Protein AF-A0A0T2YCS6-F1 (afdb_monomer_lite)

Radius of gyration: 12.99 Å; chains: 1; bounding box: 31×20×40 Å

Structure (mmCIF, N/CA/C/O backbone):
data_AF-A0A0T2YCS6-F1
#
_entry.id   AF-A0A0T2YCS6-F1
#
loop_
_atom_site.group_PDB
_atom_site.id
_atom_site.type_symbol
_atom_site.label_atom_id
_atom_site.label_alt_id
_atom_site.label_comp_id
_atom_site.label_asym_id
_atom_site.label_entity_id
_atom_site.label_seq_id
_atom_site.pdbx_PDB_ins_code
_atom_site.Cartn_x
_atom_site.Cartn_y
_atom_site.Cartn_z
_atom_site.occupancy
_atom_site.B_iso_or_equiv
_atom_site.auth_seq_id
_atom_site.auth_comp_id
_atom_site.auth_asym_id
_atom_site.auth_atom_id
_atom_site.pdbx_PDB_model_num
ATOM 1 N N . MET A 1 1 ? -5.803 6.495 2.763 1.00 90.25 1 MET A N 1
ATOM 2 C CA . MET A 1 1 ? -4.821 6.097 1.732 1.00 90.25 1 MET A CA 1
ATOM 3 C C . MET A 1 1 ? -4.359 7.340 0.992 1.00 90.25 1 MET A C 1
ATOM 5 O O . MET A 1 1 ? -5.194 8.193 0.722 1.00 90.25 1 MET A O 1
ATOM 9 N N . TRP A 1 2 ? -3.066 7.467 0.710 1.00 92.94 2 TRP A N 1
ATOM 10 C CA . TRP A 1 2 ? -2.496 8.595 -0.031 1.00 92.94 2 TRP A CA 1
ATOM 11 C C . TRP A 1 2 ? -1.294 8.149 -0.861 1.00 92.94 2 TRP A C 1
ATOM 13 O O . TRP A 1 2 ? -0.674 7.125 -0.574 1.00 92.94 2 TRP A O 1
ATOM 23 N N . THR A 1 3 ? -0.954 8.932 -1.882 1.00 92.25 3 THR A N 1
ATOM 24 C CA . THR A 1 3 ? 0.287 8.757 -2.640 1.00 92.25 3 THR A CA 1
ATOM 25 C C . THR A 1 3 ? 1.342 9.742 -2.152 1.00 92.25 3 THR A C 1
ATOM 27 O O . THR A 1 3 ? 1.080 10.944 -2.118 1.00 92.25 3 THR A O 1
ATOM 30 N N . LEU A 1 4 ? 2.532 9.256 -1.813 1.00 91.19 4 LEU A N 1
ATOM 31 C CA . LEU A 1 4 ? 3.701 10.079 -1.504 1.00 91.19 4 LEU A CA 1
ATOM 32 C C . LEU A 1 4 ? 4.606 10.139 -2.740 1.00 91.19 4 LEU A C 1
ATOM 34 O O . LEU A 1 4 ? 4.930 9.095 -3.307 1.00 91.19 4 LEU A O 1
ATOM 38 N N . ARG A 1 5 ? 5.002 11.345 -3.161 1.00 89.44 5 ARG A N 1
ATOM 39 C CA . ARG A 1 5 ? 5.901 11.566 -4.304 1.00 89.44 5 ARG A CA 1
ATOM 40 C C . ARG A 1 5 ? 7.300 11.937 -3.813 1.00 89.44 5 ARG A C 1
ATOM 42 O O . ARG A 1 5 ? 7.422 12.855 -3.008 1.00 89.44 5 ARG A O 1
ATOM 49 N N . ASP A 1 6 ? 8.314 11.257 -4.339 1.00 85.56 6 ASP A N 1
ATOM 50 C CA . ASP A 1 6 ? 9.735 11.562 -4.152 1.00 85.56 6 ASP A CA 1
ATOM 51 C C . ASP A 1 6 ? 10.421 11.557 -5.528 1.00 85.56 6 ASP A C 1
ATOM 53 O O . ASP A 1 6 ? 10.496 10.525 -6.200 1.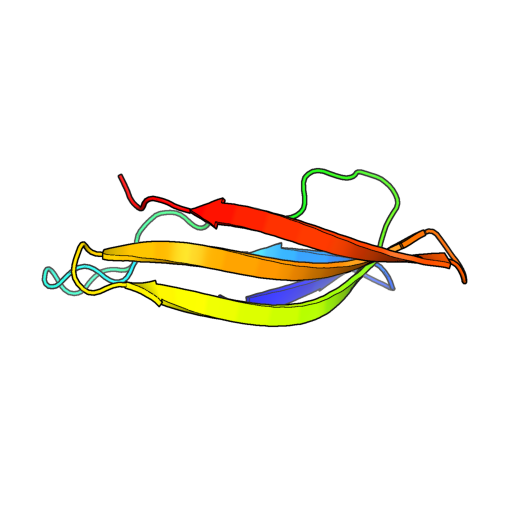00 85.56 6 ASP A O 1
ATOM 57 N N . GLY A 1 7 ? 10.804 12.737 -6.021 1.00 86.00 7 GLY A N 1
ATOM 58 C CA . GLY A 1 7 ? 11.145 12.920 -7.434 1.00 86.00 7 GLY A CA 1
ATOM 59 C C . GLY A 1 7 ? 9.990 12.485 -8.348 1.00 86.00 7 GLY A C 1
ATOM 60 O O . GLY A 1 7 ? 8.865 12.976 -8.212 1.00 86.00 7 GLY A O 1
ATOM 61 N N . ASP A 1 8 ? 10.257 11.548 -9.263 1.00 82.81 8 ASP A N 1
ATOM 62 C CA . ASP A 1 8 ? 9.252 10.923 -10.142 1.00 82.81 8 ASP A CA 1
ATOM 63 C C . ASP A 1 8 ? 8.658 9.619 -9.600 1.00 82.81 8 ASP A C 1
ATOM 65 O O . ASP A 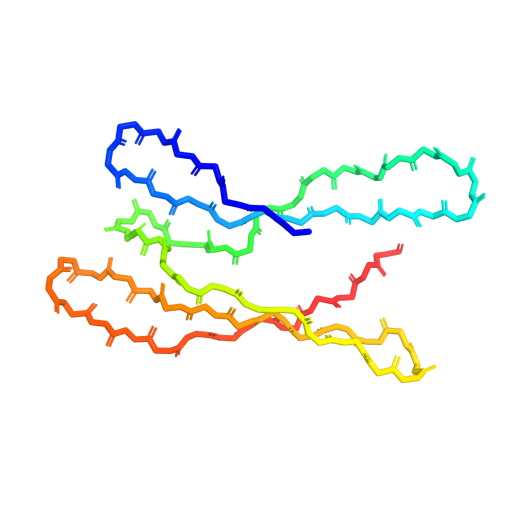1 8 ? 7.654 9.112 -10.123 1.00 82.81 8 ASP A O 1
ATOM 69 N N . ALA A 1 9 ? 9.216 9.099 -8.508 1.00 84.94 9 ALA A N 1
ATOM 70 C CA . ALA A 1 9 ? 8.663 7.944 -7.833 1.00 84.94 9 ALA A CA 1
ATOM 71 C C . ALA A 1 9 ? 7.407 8.348 -7.049 1.00 84.94 9 ALA A C 1
ATOM 73 O O . ALA A 1 9 ? 7.385 9.342 -6.319 1.00 84.94 9 ALA A O 1
ATOM 74 N N . ARG A 1 10 ? 6.341 7.558 -7.186 1.00 90.25 10 ARG A N 1
ATOM 75 C CA . ARG A 1 10 ? 5.136 7.644 -6.356 1.00 90.25 10 ARG A CA 1
ATOM 76 C C . ARG A 1 10 ? 4.965 6.341 -5.601 1.00 90.25 10 ARG A C 1
ATOM 78 O O . ARG A 1 10 ? 4.964 5.277 -6.209 1.00 90.25 10 ARG A O 1
ATOM 85 N N . THR A 1 11 ? 4.763 6.449 -4.297 1.00 92.12 11 THR A N 1
ATOM 86 C CA . THR A 1 11 ? 4.520 5.329 -3.386 1.00 92.12 11 THR A CA 1
ATOM 87 C C . THR A 1 11 ? 3.119 5.441 -2.797 1.00 92.12 11 THR A C 1
ATOM 89 O O . THR A 1 11 ? 2.600 6.545 -2.629 1.00 92.12 11 THR A O 1
ATOM 92 N N . LEU A 1 12 ? 2.479 4.315 -2.504 1.00 93.75 12 LEU A N 1
ATOM 93 C CA . LEU A 1 12 ? 1.129 4.229 -1.967 1.00 93.75 12 LEU A CA 1
ATOM 94 C C . LEU A 1 12 ? 1.182 3.885 -0.488 1.00 93.75 12 LEU A C 1
ATOM 96 O O . LEU A 1 12 ? 1.733 2.861 -0.088 1.00 93.75 12 LEU A O 1
ATOM 100 N N . TRP A 1 13 ? 0.547 4.718 0.318 1.00 93.00 13 TRP A N 1
ATOM 101 C CA . TRP A 1 13 ? 0.539 4.588 1.763 1.00 93.00 13 TRP A CA 1
ATOM 102 C C . TRP A 1 13 ? -0.881 4.542 2.298 1.00 93.00 13 TRP A C 1
ATOM 104 O O . TRP A 1 13 ? -1.817 5.129 1.746 1.00 93.00 13 TRP A O 1
ATOM 114 N N . THR A 1 14 ? -1.047 3.853 3.416 1.00 91.50 14 THR A N 1
ATOM 115 C CA . THR A 1 14 ? -2.292 3.842 4.170 1.00 91.50 14 THR A CA 1
ATOM 116 C C . THR A 1 14 ? -2.020 3.938 5.663 1.00 91.50 14 THR A C 1
ATOM 118 O O . THR A 1 14 ? -0.929 3.626 6.130 1.00 91.50 14 THR A O 1
ATOM 121 N N . THR A 1 15 ? -3.017 4.382 6.415 1.00 90.56 15 THR A N 1
ATOM 122 C CA . THR A 1 15 ? -3.033 4.308 7.874 1.00 90.56 15 THR A CA 1
ATOM 123 C C . THR A 1 15 ? -4.458 4.043 8.331 1.00 90.56 15 THR A C 1
ATOM 125 O O . THR A 1 15 ? -5.410 4.372 7.614 1.00 90.56 15 THR A O 1
ATOM 128 N N . GLN A 1 16 ? -4.596 3.455 9.513 1.00 85.94 16 GLN A N 1
ATOM 129 C CA . GLN A 1 16 ? -5.888 3.313 10.162 1.00 85.94 16 GLN A CA 1
ATOM 130 C C . GLN A 1 16 ? -6.284 4.598 10.882 1.00 85.94 16 GLN A C 1
ATOM 132 O O . GLN A 1 16 ? -5.433 5.291 11.440 1.00 85.94 16 GLN A O 1
ATOM 137 N N . TRP A 1 17 ? -7.586 4.870 10.907 1.00 85.12 17 TRP A N 1
ATOM 138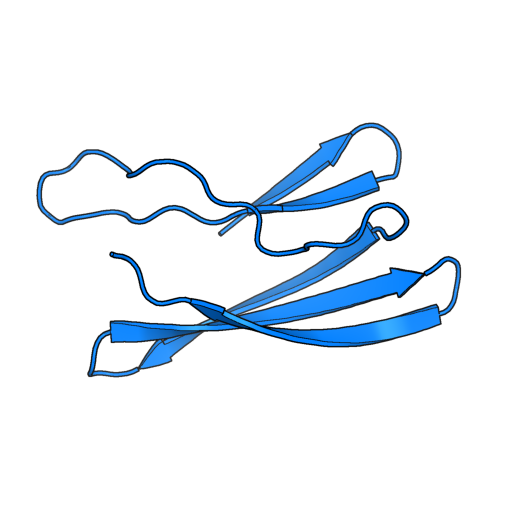 C CA . TRP A 1 17 ? -8.175 5.922 11.725 1.00 85.12 17 TRP A CA 1
ATOM 139 C C . TRP A 1 17 ? -9.130 5.293 12.746 1.00 85.12 17 TRP A C 1
ATOM 141 O O . TRP A 1 17 ? -10.321 5.147 12.472 1.00 85.12 17 TRP A O 1
ATOM 151 N N . PRO A 1 18 ? -8.614 4.830 13.895 1.00 81.06 18 PRO A N 1
ATOM 152 C CA . PRO A 1 18 ? -9.435 4.218 14.926 1.00 81.06 18 PRO A CA 1
ATOM 153 C C . PRO A 1 18 ? -10.352 5.249 15.592 1.00 81.06 18 PRO A C 1
ATOM 155 O O . PRO A 1 18 ? -10.062 6.447 15.639 1.00 81.06 18 PRO A O 1
ATOM 158 N N . ALA A 1 19 ? -11.439 4.759 16.192 1.00 84.50 19 ALA A N 1
ATOM 159 C CA . ALA A 1 19 ? -12.380 5.582 16.955 1.00 84.50 19 ALA A CA 1
ATOM 160 C C . ALA A 1 19 ? -11.739 6.275 18.175 1.00 84.50 19 ALA A C 1
ATOM 162 O O . ALA A 1 19 ? -12.282 7.255 18.674 1.00 84.50 19 ALA A O 1
ATOM 163 N N . SER A 1 20 ? -10.570 5.807 18.632 1.00 86.62 20 SER A N 1
ATOM 164 C CA . SER A 1 20 ? -9.767 6.461 19.676 1.00 86.62 20 SER A CA 1
ATOM 165 C C . SER A 1 20 ? -9.202 7.826 19.256 1.00 86.62 20 SER A C 1
ATOM 167 O O . SER A 1 20 ? -8.704 8.559 20.106 1.00 86.62 20 SER A O 1
ATOM 169 N N . GLY A 1 21 ? -9.289 8.187 17.970 1.00 88.56 21 GLY A N 1
ATOM 170 C CA . GLY A 1 21 ? -9.052 9.546 17.477 1.00 88.56 21 GLY A CA 1
ATOM 171 C C . GLY A 1 21 ? -7.629 9.843 17.001 1.00 88.56 21 GLY A C 1
ATOM 172 O O . GLY A 1 21 ? -7.405 10.915 16.445 1.00 88.56 21 GLY A O 1
ATOM 173 N N . ALA A 1 22 ? -6.684 8.913 17.156 1.00 88.31 22 ALA A N 1
ATOM 174 C CA . ALA A 1 22 ? -5.315 9.067 16.663 1.00 88.31 22 ALA A CA 1
ATOM 175 C C . ALA A 1 22 ? -5.033 8.095 15.506 1.00 88.31 22 ALA A C 1
ATOM 177 O O . ALA A 1 22 ? -5.293 6.901 15.664 1.00 88.31 22 ALA A O 1
ATOM 178 N N . PRO A 1 23 ? -4.485 8.558 14.365 1.00 88.00 23 PRO A N 1
ATOM 179 C CA . PRO A 1 23 ? -4.133 7.667 13.270 1.00 88.00 23 PRO A CA 1
ATOM 180 C C . PRO A 1 23 ? -3.032 6.687 13.687 1.00 88.00 23 PRO A C 1
ATOM 182 O O . PRO A 1 23 ? -2.129 7.021 14.456 1.00 88.00 23 PRO A O 1
ATOM 185 N N . GLY A 1 24 ? -3.098 5.470 13.150 1.00 86.56 24 GLY A N 1
ATOM 186 C CA . GLY A 1 24 ? -2.062 4.462 13.352 1.00 86.56 24 GLY A CA 1
ATOM 187 C C . GLY A 1 24 ? -0.759 4.784 12.614 1.00 86.56 24 GLY A C 1
ATOM 188 O O . GLY A 1 24 ? -0.613 5.804 11.933 1.00 86.56 24 GLY A O 1
ATOM 189 N N . ILE A 1 25 ? 0.197 3.859 12.702 1.00 89.56 25 ILE A N 1
ATOM 190 C CA . ILE A 1 25 ? 1.449 3.944 11.944 1.00 89.56 25 ILE 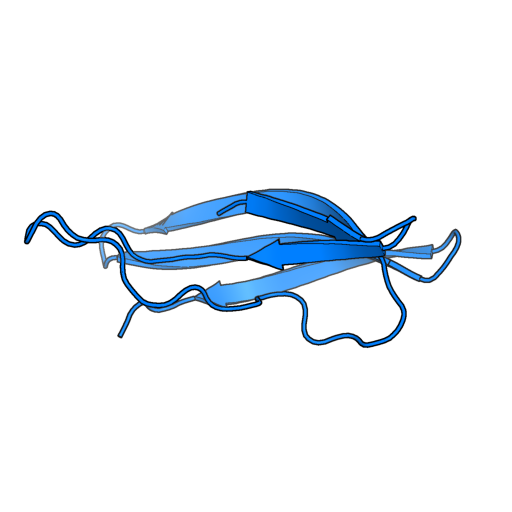A CA 1
ATOM 191 C C . ILE A 1 25 ? 1.145 3.806 10.447 1.00 89.56 25 ILE A C 1
ATOM 193 O O . ILE A 1 25 ? 0.443 2.884 10.027 1.00 89.56 25 ILE A O 1
ATOM 197 N N . ALA A 1 26 ? 1.700 4.713 9.642 1.00 90.94 26 ALA A N 1
ATOM 198 C CA . ALA A 1 26 ? 1.601 4.650 8.192 1.00 90.94 26 ALA A CA 1
ATOM 199 C C . ALA A 1 26 ? 2.301 3.398 7.646 1.00 90.94 26 ALA A C 1
ATOM 201 O O . ALA A 1 26 ? 3.432 3.082 8.013 1.00 90.94 26 ALA A O 1
ATOM 202 N N . GLN A 1 27 ? 1.639 2.703 6.729 1.00 90.12 27 GLN A N 1
ATOM 203 C CA . GLN A 1 27 ? 2.145 1.501 6.085 1.00 90.12 27 GLN A CA 1
ATOM 204 C C . GLN A 1 27 ? 2.195 1.693 4.574 1.00 90.12 27 GLN A C 1
ATOM 206 O O . GLN A 1 27 ? 1.215 2.118 3.956 1.00 90.12 27 GLN A O 1
ATOM 211 N N . ARG A 1 28 ? 3.333 1.336 3.978 1.00 91.44 28 ARG A N 1
ATOM 212 C CA . ARG A 1 28 ? 3.503 1.307 2.526 1.00 91.44 28 ARG A CA 1
ATOM 213 C C . ARG A 1 28 ? 2.809 0.073 1.943 1.00 91.44 28 ARG A C 1
ATOM 215 O O . ARG A 1 28 ? 2.935 -1.036 2.473 1.00 91.44 28 ARG A O 1
ATOM 222 N N . LEU A 1 29 ? 2.041 0.278 0.877 1.00 91.38 29 LEU A N 1
ATOM 223 C CA . LEU A 1 29 ? 1.278 -0.755 0.178 1.00 91.38 29 LEU A CA 1
ATOM 224 C C . LEU A 1 29 ? 1.991 -1.263 -1.075 1.00 91.38 29 LEU A C 1
ATOM 226 O O . LEU A 1 29 ? 1.934 -2.461 -1.346 1.00 91.38 29 LEU A O 1
ATOM 230 N N . ASP A 1 30 ? 2.684 -0.384 -1.795 1.00 86.94 30 ASP A N 1
ATOM 231 C CA . ASP A 1 30 ? 3.498 -0.742 -2.951 1.00 86.94 30 ASP A CA 1
ATOM 232 C C . ASP A 1 30 ? 4.875 -1.242 -2.478 1.00 86.94 30 ASP A C 1
ATOM 234 O O . ASP A 1 30 ? 5.717 -0.491 -1.999 1.00 86.94 30 ASP A O 1
ATOM 238 N N . ASN A 1 31 ? 5.123 -2.544 -2.565 1.00 79.38 31 ASN A N 1
ATOM 239 C CA . ASN A 1 31 ? 6.369 -3.160 -2.097 1.00 79.38 31 ASN A CA 1
ATOM 240 C C . ASN A 1 31 ? 7.441 -3.295 -3.197 1.00 79.38 31 ASN A C 1
ATOM 242 O O . ASN A 1 31 ? 8.339 -4.124 -3.068 1.00 79.38 31 ASN A O 1
ATOM 246 N N . SER A 1 32 ? 7.376 -2.494 -4.267 1.00 71.38 32 SER A N 1
ATOM 247 C CA . SER A 1 32 ? 8.395 -2.512 -5.327 1.00 71.38 32 SER A CA 1
ATOM 248 C C . SER A 1 32 ? 9.451 -1.424 -5.140 1.00 71.38 32 SER A C 1
ATOM 250 O O . SER A 1 32 ? 9.144 -0.309 -4.705 1.00 71.38 32 SER A O 1
ATOM 252 N N . ALA A 1 33 ? 10.678 -1.726 -5.556 1.00 67.00 33 ALA A N 1
ATOM 253 C CA . ALA A 1 33 ? 11.796 -0.792 -5.512 1.00 67.00 33 ALA A CA 1
ATOM 254 C C . ALA A 1 33 ? 11.897 0.139 -6.738 1.00 67.00 33 ALA A C 1
ATOM 256 O O . ALA A 1 33 ? 12.602 1.139 -6.660 1.00 67.00 33 ALA A O 1
ATOM 257 N N . SER A 1 34 ? 11.235 -0.170 -7.859 1.00 66.50 34 SER A N 1
ATOM 258 C CA . SER A 1 34 ? 11.553 0.432 -9.169 1.00 66.50 34 SER A CA 1
ATOM 259 C C . SER A 1 34 ? 10.358 0.976 -9.954 1.00 66.50 34 SER A C 1
ATOM 261 O O . SER A 1 34 ? 10.505 1.284 -11.134 1.00 66.50 34 SER A O 1
ATOM 263 N N . ALA A 1 35 ? 9.179 1.070 -9.345 1.00 71.12 35 ALA A N 1
ATOM 264 C CA . ALA A 1 35 ? 7.961 1.471 -10.040 1.00 71.12 35 ALA A CA 1
ATOM 265 C C . ALA A 1 35 ? 7.252 2.638 -9.355 1.00 71.12 35 ALA A C 1
ATOM 267 O O . ALA A 1 35 ? 7.431 2.894 -8.164 1.00 71.12 35 ALA A O 1
ATOM 268 N N . SER A 1 36 ? 6.420 3.327 -10.135 1.00 85.56 36 SER A N 1
ATOM 269 C CA . SER A 1 36 ? 5.608 4.454 -9.682 1.00 85.56 36 SER A CA 1
ATOM 270 C C . SER A 1 36 ? 4.141 4.039 -9.601 1.00 85.56 36 SER A C 1
ATOM 272 O O . SER A 1 36 ? 3.637 3.324 -10.467 1.00 85.56 36 SER A O 1
ATOM 274 N N . VAL A 1 37 ? 3.445 4.474 -8.556 1.00 91.94 37 VAL A N 1
ATOM 275 C CA . VAL A 1 37 ? 2.002 4.265 -8.414 1.00 91.94 37 VAL A CA 1
ATOM 276 C C . VAL A 1 37 ? 1.227 5.354 -9.160 1.00 91.94 37 VAL A C 1
ATOM 278 O O . VAL A 1 37 ? 1.455 6.548 -8.951 1.00 91.94 37 VAL A O 1
ATOM 281 N N . SER A 1 38 ? 0.254 4.951 -9.971 1.00 90.31 38 SER A N 1
ATOM 282 C CA . SER A 1 38 ? -0.817 5.811 -10.486 1.00 90.31 38 SER A CA 1
ATOM 283 C C . SER A 1 38 ? -2.183 5.225 -10.126 1.00 90.31 38 SER A C 1
ATOM 285 O O . SER A 1 38 ? -2.277 4.051 -9.781 1.00 90.31 38 SER A O 1
ATOM 287 N N . GLU A 1 39 ? -3.219 6.072 -10.153 1.00 92.00 39 GLU A N 1
ATOM 288 C CA . GLU A 1 39 ? -4.638 5.690 -10.035 1.00 92.00 39 GLU A CA 1
ATOM 289 C C . GLU A 1 39 ? -4.923 4.608 -8.980 1.00 92.00 39 GLU A C 1
ATOM 291 O O . GLU A 1 39 ? -4.967 3.414 -9.275 1.00 92.00 39 GLU A O 1
ATOM 296 N N . SER A 1 40 ? -5.115 5.025 -7.728 1.00 94.12 40 SER A N 1
ATOM 297 C CA . SER A 1 40 ? -5.382 4.108 -6.621 1.00 94.12 40 SER A CA 1
ATOM 298 C C . SER A 1 40 ? -6.802 4.241 -6.078 1.00 94.12 40 SER A C 1
ATOM 300 O O . SER A 1 40 ? -7.378 5.328 -6.035 1.00 94.12 40 SER A O 1
ATOM 302 N N . ALA A 1 41 ? -7.353 3.118 -5.619 1.00 94.81 41 ALA A N 1
ATOM 303 C CA . ALA A 1 41 ? -8.638 3.056 -4.934 1.00 94.81 41 ALA A CA 1
ATOM 304 C C . ALA A 1 41 ? -8.584 2.089 -3.742 1.00 94.81 41 ALA A C 1
ATOM 306 O O . ALA A 1 41 ? -7.768 1.167 -3.698 1.00 94.81 41 ALA A O 1
ATOM 307 N N . LEU A 1 42 ? -9.456 2.320 -2.762 1.00 92.81 42 LEU A N 1
ATOM 308 C CA . LEU A 1 42 ? -9.608 1.491 -1.570 1.00 92.81 42 LEU A CA 1
ATOM 309 C C . LEU A 1 42 ? -11.094 1.187 -1.376 1.00 92.81 42 LEU A C 1
ATOM 311 O O . LEU A 1 42 ? -11.891 2.112 -1.228 1.00 92.81 42 LEU A O 1
ATOM 315 N N . GLY A 1 43 ? -11.452 -0.093 -1.366 1.00 93.00 43 GLY A N 1
ATOM 316 C CA . GLY A 1 43 ? -12.778 -0.564 -0.961 1.00 93.00 43 GLY A CA 1
ATOM 317 C C . GLY A 1 43 ? -12.713 -1.215 0.416 1.00 93.00 43 GLY A C 1
ATOM 318 O O . GLY A 1 43 ? -11.700 -1.835 0.737 1.00 93.00 43 GLY A O 1
ATOM 319 N N . VAL A 1 44 ? -13.773 -1.078 1.214 1.00 90.06 44 VAL A N 1
ATOM 320 C CA . VAL A 1 44 ? -13.914 -1.723 2.529 1.00 90.06 44 VAL A CA 1
ATOM 321 C C . VAL A 1 44 ? -15.265 -2.432 2.585 1.00 90.06 44 VAL A C 1
ATOM 323 O O . VAL A 1 44 ? -16.276 -1.837 2.211 1.00 90.06 44 VAL A O 1
ATOM 326 N N . ASP A 1 45 ? -15.286 -3.692 3.014 1.00 90.81 45 ASP A N 1
ATOM 327 C CA . ASP A 1 45 ? -16.524 -4.451 3.211 1.00 90.81 45 ASP A CA 1
ATOM 328 C C . ASP A 1 45 ? -17.152 -4.215 4.600 1.00 90.81 45 ASP A C 1
ATOM 330 O O . ASP A 1 45 ? -16.605 -3.523 5.462 1.00 90.81 45 ASP A O 1
ATOM 334 N N . ALA A 1 46 ? -18.327 -4.806 4.835 1.00 88.56 46 ALA A N 1
ATOM 335 C CA . ALA A 1 46 ? -19.048 -4.676 6.103 1.00 88.56 46 ALA A CA 1
ATOM 336 C C . ALA A 1 46 ? -18.324 -5.335 7.296 1.00 88.56 46 ALA A C 1
ATOM 338 O O . ALA A 1 46 ? -18.648 -5.046 8.446 1.00 88.56 46 ALA A O 1
ATOM 339 N N . GLN A 1 47 ? -17.352 -6.215 7.039 1.00 87.69 47 GLN A N 1
ATOM 340 C CA . GLN A 1 47 ? -16.509 -6.865 8.042 1.00 87.69 47 GLN A CA 1
ATOM 341 C C . GLN A 1 47 ? -15.200 -6.090 8.280 1.00 87.69 47 GLN A C 1
ATOM 343 O O . GLN A 1 47 ? -14.301 -6.585 8.968 1.00 87.69 47 GLN A O 1
ATOM 348 N N . GLY A 1 48 ? -15.065 -4.891 7.702 1.00 84.25 48 GLY A N 1
ATOM 349 C CA . GLY A 1 48 ? -13.879 -4.048 7.827 1.00 84.25 48 GLY A CA 1
ATOM 350 C C . GLY A 1 48 ? -12.660 -4.578 7.068 1.00 84.25 48 GLY A C 1
ATOM 351 O O . GLY A 1 48 ? -11.544 -4.132 7.332 1.00 84.25 48 GLY A O 1
ATOM 352 N N . GLN A 1 49 ? -12.830 -5.534 6.149 1.00 87.12 49 GLN A N 1
ATOM 353 C CA . GLN A 1 49 ? -11.746 -5.972 5.274 1.00 87.12 49 GLN A CA 1
ATOM 354 C C . GLN A 1 49 ? -11.580 -4.954 4.159 1.00 87.12 49 GLN A C 1
ATOM 356 O O . GLN A 1 49 ? -12.550 -4.605 3.486 1.00 87.12 49 GLN A O 1
ATOM 361 N N . ALA A 1 50 ? -10.351 -4.489 3.945 1.00 90.38 50 ALA A N 1
ATOM 362 C CA . ALA A 1 50 ? -10.067 -3.547 2.882 1.00 90.38 50 ALA A CA 1
ATOM 363 C C . ALA A 1 50 ? -9.279 -4.202 1.744 1.00 90.38 50 ALA A C 1
ATOM 365 O O . ALA A 1 50 ? -8.381 -5.019 1.964 1.00 90.38 50 ALA A O 1
ATOM 366 N N . LEU A 1 51 ? -9.581 -3.795 0.514 1.00 93.44 51 LEU A N 1
ATOM 367 C CA . LEU A 1 51 ? -8.790 -4.113 -0.668 1.00 93.44 51 LEU A CA 1
ATOM 368 C C . LEU A 1 51 ? -8.313 -2.810 -1.298 1.00 93.44 51 LEU A C 1
ATOM 370 O O . LEU A 1 51 ? -9.121 -1.993 -1.747 1.00 93.44 51 LEU A O 1
ATOM 374 N N . ALA A 1 52 ? -6.997 -2.623 -1.323 1.00 94.12 52 ALA A N 1
ATOM 375 C CA . ALA A 1 52 ? -6.373 -1.547 -2.073 1.00 94.12 52 ALA A CA 1
ATOM 376 C C . ALA A 1 52 ? -6.040 -2.043 -3.478 1.00 94.12 52 ALA A C 1
ATOM 378 O O . ALA A 1 52 ? -5.466 -3.124 -3.628 1.00 94.12 52 ALA A O 1
ATOM 379 N N . VAL A 1 53 ? -6.354 -1.238 -4.487 1.00 95.38 53 VAL A N 1
ATOM 380 C CA . VAL A 1 53 ? -5.968 -1.465 -5.881 1.00 95.38 53 VAL A CA 1
ATOM 381 C C . VAL A 1 53 ? -5.234 -0.246 -6.410 1.00 95.38 53 VAL A C 1
ATOM 383 O O . VAL A 1 53 ? -5.517 0.882 -6.000 1.00 95.38 53 VAL A O 1
ATOM 386 N N . TRP A 1 54 ? -4.269 -0.467 -7.293 1.00 95.38 54 TRP A N 1
ATOM 387 C CA . TRP A 1 54 ? -3.531 0.613 -7.934 1.00 95.38 54 TRP A CA 1
ATOM 388 C C . TRP A 1 54 ? -2.911 0.169 -9.252 1.00 95.38 54 TRP A C 1
ATOM 390 O O . TRP A 1 54 ? -2.704 -1.025 -9.489 1.00 95.38 54 TRP A O 1
ATOM 400 N N . ILE A 1 55 ? -2.571 1.144 -10.090 1.00 94.31 55 ILE A N 1
ATOM 401 C CA . ILE A 1 55 ? -1.759 0.913 -11.275 1.00 94.31 55 ILE A CA 1
ATOM 402 C C . ILE A 1 55 ? -0.283 1.038 -10.900 1.00 94.31 55 ILE A C 1
ATOM 404 O O . ILE A 1 55 ? 0.182 2.034 -10.344 1.00 94.31 55 ILE A O 1
ATOM 408 N N . HIS A 1 56 ? 0.456 -0.022 -11.191 1.00 92.19 56 HIS A N 1
ATOM 409 C CA . HIS A 1 56 ? 1.889 -0.123 -11.026 1.00 92.19 56 HIS A CA 1
ATOM 410 C C . HIS A 1 56 ? 2.586 0.152 -12.353 1.00 92.19 56 HIS A C 1
ATOM 412 O O . HIS A 1 56 ? 2.387 -0.594 -13.315 1.00 92.19 56 HIS A O 1
ATOM 418 N N . MET A 1 57 ? 3.390 1.210 -12.396 1.00 89.62 57 MET A N 1
ATOM 419 C CA . MET A 1 57 ? 4.091 1.645 -13.600 1.00 89.62 57 MET A CA 1
ATOM 420 C C . MET A 1 57 ? 5.562 1.230 -13.551 1.00 89.62 57 MET A C 1
ATOM 422 O O . MET A 1 57 ? 6.342 1.791 -12.781 1.00 89.62 57 MET A O 1
ATOM 426 N N . GLU A 1 58 ? 5.945 0.279 -14.399 1.00 86.19 58 GLU A N 1
ATOM 427 C CA . GLU A 1 58 ? 7.334 -0.131 -14.646 1.00 86.19 58 GLU A CA 1
ATOM 428 C C . GLU A 1 58 ? 7.806 0.496 -15.972 1.00 86.19 58 GLU A C 1
ATOM 430 O O . GLU A 1 58 ? 7.744 -0.131 -17.034 1.00 86.19 58 GLU A O 1
ATOM 435 N N . GLY A 1 59 ? 8.209 1.771 -15.933 1.00 83.62 59 GLY A N 1
ATOM 436 C CA . GLY A 1 59 ? 8.391 2.576 -17.149 1.00 83.62 59 GLY A CA 1
ATOM 437 C C . GLY A 1 59 ? 7.044 2.822 -17.837 1.00 83.62 59 GLY A C 1
ATOM 438 O O . GLY A 1 59 ? 6.096 3.255 -17.186 1.00 83.62 59 GLY A O 1
ATOM 439 N N . ASP A 1 60 ? 6.933 2.479 -19.123 1.00 86.00 60 ASP A N 1
ATOM 440 C CA . ASP A 1 60 ? 5.690 2.625 -19.906 1.00 86.00 60 ASP A CA 1
ATOM 441 C C . ASP A 1 60 ? 4.697 1.466 -19.702 1.00 86.00 60 ASP A C 1
ATOM 443 O O . ASP A 1 60 ? 3.608 1.444 -20.279 1.00 86.00 60 ASP A O 1
ATOM 447 N N . ARG A 1 61 ? 5.061 0.458 -18.900 1.00 90.06 61 ARG A N 1
ATOM 448 C CA . ARG A 1 61 ? 4.210 -0.707 -18.642 1.00 90.06 61 ARG A CA 1
ATOM 449 C C . ARG A 1 61 ? 3.342 -0.490 -17.412 1.00 90.06 61 ARG A C 1
ATOM 451 O O . ARG A 1 61 ? 3.849 -0.467 -16.294 1.00 90.06 61 ARG A O 1
ATOM 458 N N . ALA A 1 62 ? 2.032 -0.440 -17.632 1.00 92.19 62 ALA A N 1
ATOM 459 C CA . ALA A 1 62 ? 1.022 -0.440 -16.582 1.00 92.19 62 ALA A CA 1
ATOM 460 C C . ALA A 1 62 ? 0.613 -1.870 -16.196 1.00 92.19 62 ALA A C 1
ATOM 462 O O . ALA A 1 62 ? 0.315 -2.702 -17.057 1.00 92.19 62 ALA A O 1
ATOM 463 N N . ARG A 1 63 ? 0.546 -2.152 -14.894 1.00 92.19 63 ARG A N 1
ATOM 464 C CA . ARG A 1 63 ? -0.035 -3.382 -14.339 1.00 92.19 63 ARG A CA 1
ATOM 465 C C . ARG A 1 63 ? -1.046 -3.038 -13.256 1.00 92.19 63 ARG A C 1
ATOM 467 O O . ARG A 1 63 ? -0.753 -2.218 -12.395 1.00 92.19 63 ARG A O 1
ATOM 474 N N . LEU A 1 64 ? -2.197 -3.706 -13.248 1.00 94.12 64 LEU A N 1
ATOM 475 C CA . LEU A 1 64 ? -3.140 -3.615 -12.133 1.00 94.12 64 LEU A CA 1
ATOM 476 C C . LEU A 1 64 ? -2.651 -4.496 -10.983 1.00 94.12 64 LEU A C 1
ATOM 478 O O . LEU A 1 64 ? -2.449 -5.696 -11.160 1.00 94.12 64 LEU A O 1
ATOM 482 N N . TRP A 1 65 ? -2.448 -3.892 -9.819 1.00 94.56 65 TRP A N 1
ATOM 483 C CA . TRP A 1 65 ? -2.055 -4.579 -8.595 1.00 94.56 65 TRP A CA 1
ATOM 484 C C . TRP A 1 65 ? -3.155 -4.443 -7.550 1.00 94.56 65 TRP A C 1
ATOM 486 O O . TRP A 1 65 ? -3.924 -3.480 -7.547 1.00 94.56 65 TRP A O 1
ATOM 496 N N . ALA A 1 66 ? -3.209 -5.417 -6.647 1.00 93.38 66 ALA A N 1
ATOM 497 C CA . ALA A 1 66 ? -4.125 -5.420 -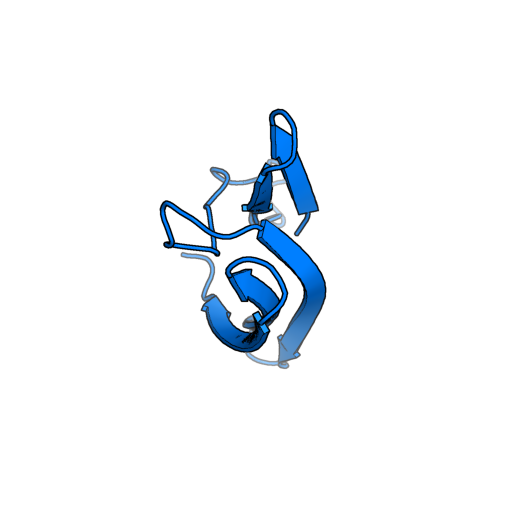5.523 1.00 93.38 66 ALA A CA 1
ATOM 498 C C . ALA A 1 66 ? -3.415 -5.927 -4.268 1.00 93.38 66 ALA A C 1
ATOM 500 O O . ALA A 1 66 ? -2.597 -6.848 -4.333 1.00 93.38 66 ALA A O 1
ATOM 501 N N . ARG A 1 67 ? -3.743 -5.346 -3.113 1.00 92.44 67 ARG A N 1
ATOM 502 C CA . ARG A 1 67 ? -3.247 -5.803 -1.814 1.00 92.44 67 ARG A CA 1
ATOM 503 C C . ARG A 1 67 ? -4.376 -5.801 -0.793 1.00 92.44 67 ARG A C 1
ATOM 505 O O . ARG A 1 67 ? -4.941 -4.733 -0.533 1.00 92.44 67 ARG A O 1
ATOM 512 N N . PRO A 1 68 ? -4.700 -6.962 -0.195 1.00 91.38 68 PRO A N 1
ATOM 513 C CA . PRO A 1 68 ? -5.585 -6.982 0.951 1.00 91.38 68 PRO A CA 1
ATOM 514 C C . PRO A 1 68 ? -4.913 -6.214 2.086 1.00 91.38 68 PRO A C 1
ATOM 516 O O . PRO A 1 68 ? -3.732 -6.403 2.387 1.00 91.38 68 PRO A O 1
ATOM 519 N N . TYR A 1 69 ? -5.676 -5.326 2.697 1.00 85.00 69 TYR A N 1
ATOM 520 C CA . TYR A 1 69 ? -5.266 -4.561 3.852 1.00 85.00 69 TYR A CA 1
ATOM 521 C C . TYR A 1 69 ? -6.246 -4.857 4.977 1.00 85.00 69 TYR A C 1
ATOM 523 O O . TYR A 1 69 ? -7.425 -4.511 4.917 1.00 85.00 69 TYR A O 1
ATOM 531 N N . ARG A 1 70 ? -5.742 -5.512 6.018 1.00 78.44 70 ARG A N 1
ATOM 532 C CA . ARG A 1 70 ? -6.428 -5.601 7.298 1.00 78.44 70 ARG A CA 1
ATOM 533 C C . ARG A 1 70 ? -5.660 -4.700 8.250 1.00 78.44 70 ARG A C 1
ATOM 535 O O . ARG A 1 70 ? -4.470 -4.922 8.471 1.00 78.44 70 ARG A O 1
ATOM 542 N N . ALA A 1 71 ? -6.325 -3.665 8.749 1.00 60.66 71 ALA A N 1
ATOM 543 C CA . ALA A 1 71 ? -5.780 -2.913 9.866 1.00 60.66 71 ALA A CA 1
ATOM 544 C C . ALA A 1 71 ? -5.622 -3.882 11.058 1.00 60.66 71 ALA A C 1
ATOM 546 O O . ALA A 1 71 ? -6.541 -4.675 11.286 1.00 60.66 71 ALA A O 1
ATOM 547 N N . PRO A 1 72 ? -4.461 -3.906 11.735 1.00 58.53 72 PRO A 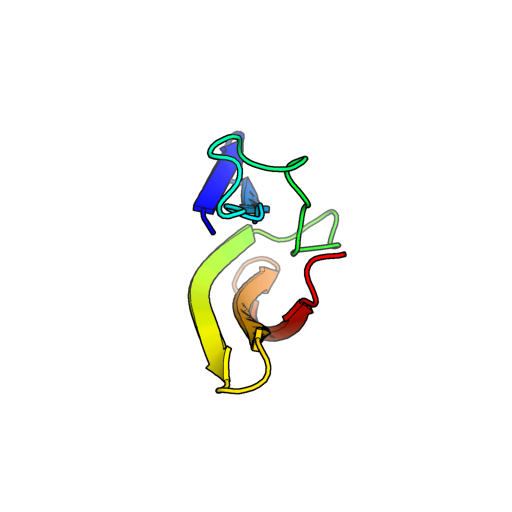N 1
ATOM 548 C CA . PRO A 1 72 ? -4.291 -4.675 12.963 1.00 58.53 72 PRO A CA 1
ATOM 549 C C . PRO A 1 72 ? -5.195 -4.154 14.082 1.00 58.53 72 PRO A C 1
ATOM 551 O O . PRO A 1 72 ? -5.422 -2.921 14.127 1.00 58.53 72 PRO A O 1
#

pLDDT: mean 87.55, std 7.65, range [58.53, 95.38]

Foldseek 3Di:
DDWDDDPNAIWDWDWDQDPVGDIHDIDTDDPDDAWHWDDKDWDADPVRWIKIWTWTGNDPDTDIDIDTDDDD

Sequence (72 aa):
MWTLRDGDARTLWTTQWPASGAPGIAQRLDNSASASVSESALGVDAQGQALAVWIHMEGDRARLWARPYRAP

Secondary structure (DSSP, 8-state):
-EEEEETTEEEEEE----TTSS----EE----SS-EEEEEEEEE-TTS-EEEEEEEEETTEEEEEEEEE---